Protein AF-A8GP10-F1 (afdb_monomer)

Solvent-accessible surface area (backbone atoms only — not comparable to full-atom values): 4581 Å² total; per-residue (Å²): 142,77,94,59,72,73,53,39,78,76,38,64,77,76,57,80,64,74,96,74,85,86,90,75,63,94,88,75,79,51,73,68,60,53,49,50,56,53,60,62,62,76,56,81,95,64,67,89,89,57,93,72,79,69,67,67,66,54,56,64,67,72,76,112

InterPro domains:
  IPR002686 Transposase IS200-like [PF01797] (2-41)
  IPR036515 Transposase IS200-like superfamily [G3DSA:3.30.70.1290] (1-43)
  IPR036515 Transposase IS200-like superfamily [SSF143422] (2-42)

Structure (mmCIF, N/CA/C/O backbone):
data_AF-A8GP10-F1
#
_entry.id   AF-A8GP10-F1
#
loop_
_atom_site.group_PDB
_atom_site.id
_atom_site.type_symbol
_atom_site.label_atom_id
_atom_site.label_alt_id
_atom_site.label_comp_id
_atom_site.label_asym_id
_atom_site.label_entity_id
_atom_site.label_seq_id
_atom_site.pdbx_PDB_ins_code
_atom_site.Cartn_x
_atom_site.Cartn_y
_atom_site.Cartn_z
_atom_site.occupancy
_atom_site.B_iso_or_equiv
_atom_site.auth_seq_id
_atom_site.auth_comp_id
_atom_site.auth_asym_id
_atom_site.auth_atom_id
_atom_site.pdbx_PDB_model_num
ATOM 1 N N . MET 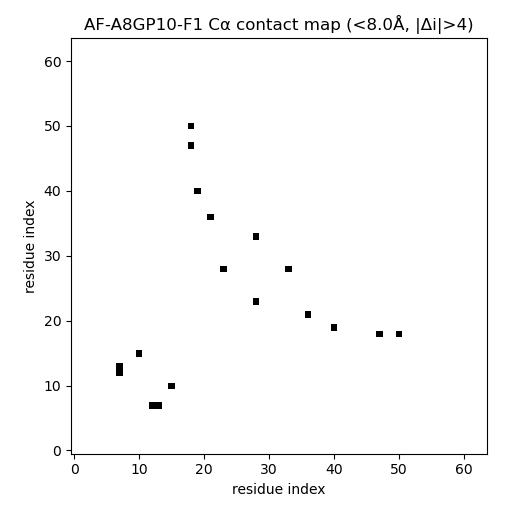A 1 1 ? 27.463 1.387 -1.910 1.00 49.00 1 MET A N 1
ATOM 2 C CA . MET A 1 1 ? 26.245 0.689 -1.448 1.00 49.00 1 MET A CA 1
ATOM 3 C C . MET A 1 1 ? 25.370 0.345 -2.652 1.00 49.00 1 MET A C 1
ATOM 5 O O . MET A 1 1 ? 24.564 1.170 -3.043 1.00 49.00 1 MET A O 1
ATOM 9 N N . GLN A 1 2 ? 25.543 -0.816 -3.284 1.00 58.34 2 GLN A N 1
ATOM 10 C CA . GLN A 1 2 ? 24.519 -1.430 -4.152 1.00 58.34 2 GLN A CA 1
ATOM 11 C C . GLN A 1 2 ? 24.743 -2.939 -4.088 1.00 58.34 2 GLN A C 1
ATOM 13 O O . GLN A 1 2 ? 25.381 -3.534 -4.947 1.00 58.34 2 GLN A O 1
ATOM 18 N N . GLU A 1 3 ? 24.319 -3.526 -2.976 1.00 65.06 3 GLU A N 1
ATOM 19 C CA . GLU A 1 3 ? 24.772 -4.851 -2.550 1.00 65.06 3 GLU A CA 1
ATOM 20 C C . GLU A 1 3 ? 24.041 -5.998 -3.279 1.00 65.06 3 GLU A C 1
ATOM 22 O O . GLU A 1 3 ? 24.497 -7.134 -3.243 1.00 65.06 3 GLU A O 1
ATOM 27 N N . PHE A 1 4 ? 22.969 -5.711 -4.041 1.00 73.19 4 PHE A N 1
ATOM 28 C CA . PHE A 1 4 ? 22.139 -6.745 -4.683 1.00 73.19 4 PHE A CA 1
ATOM 29 C C . PHE A 1 4 ? 21.548 -6.336 -6.049 1.00 73.19 4 PHE A C 1
ATOM 31 O O . PHE A 1 4 ? 20.334 -6.294 -6.244 1.00 73.19 4 PHE A O 1
ATOM 38 N N . THR A 1 5 ? 22.392 -6.052 -7.044 1.00 72.31 5 THR A N 1
ATOM 39 C CA . THR A 1 5 ? 21.948 -5.672 -8.405 1.00 72.31 5 THR A CA 1
ATOM 40 C C . THR A 1 5 ? 21.170 -6.768 -9.142 1.00 72.31 5 THR A C 1
ATOM 42 O O . THR A 1 5 ? 20.300 -6.452 -9.951 1.00 72.31 5 THR A O 1
ATOM 45 N N . TYR A 1 6 ? 21.420 -8.045 -8.842 1.00 73.69 6 TYR A N 1
ATOM 46 C CA . TYR A 1 6 ? 20.721 -9.176 -9.467 1.00 73.69 6 TYR A CA 1
ATOM 47 C C . TYR A 1 6 ? 19.254 -9.302 -9.023 1.00 73.69 6 TYR A C 1
ATOM 49 O O . TYR A 1 6 ? 18.417 -9.756 -9.802 1.00 73.69 6 TYR A O 1
ATOM 57 N N . LEU A 1 7 ? 18.916 -8.836 -7.815 1.00 73.44 7 LEU A N 1
ATOM 58 C CA . LEU A 1 7 ? 17.543 -8.862 -7.302 1.00 73.44 7 LEU A CA 1
ATOM 59 C C . LEU A 1 7 ? 16.622 -7.892 -8.054 1.00 73.44 7 LEU A C 1
ATOM 61 O O . LEU A 1 7 ? 15.423 -8.133 -8.135 1.00 73.44 7 LEU A O 1
ATOM 65 N N . ARG A 1 8 ? 17.170 -6.852 -8.696 1.00 66.94 8 ARG A N 1
ATOM 66 C CA . ARG A 1 8 ? 16.392 -5.879 -9.487 1.00 66.94 8 ARG A CA 1
ATOM 67 C C . ARG A 1 8 ? 15.707 -6.499 -10.705 1.00 66.94 8 ARG A C 1
ATOM 69 O O . ARG A 1 8 ? 14.669 -6.013 -11.136 1.00 66.94 8 ARG A O 1
ATOM 76 N N . LYS A 1 9 ? 16.286 -7.569 -11.265 1.00 68.94 9 LYS A N 1
ATOM 77 C CA . LYS A 1 9 ? 15.685 -8.315 -12.381 1.00 68.94 9 LYS A CA 1
ATOM 78 C C . LYS A 1 9 ? 14.537 -9.211 -11.910 1.00 68.94 9 LYS A C 1
ATOM 80 O O . LYS A 1 9 ? 13.625 -9.481 -12.681 1.00 68.94 9 LYS A O 1
ATOM 85 N N . GLN A 1 10 ? 14.602 -9.671 -10.661 1.00 70.44 10 GLN A N 1
ATOM 86 C CA . GLN A 1 10 ? 13.603 -10.553 -10.063 1.00 70.44 10 GLN A CA 1
ATOM 87 C C . GLN A 1 10 ? 12.433 -9.779 -9.445 1.00 70.44 10 GLN A C 1
ATOM 89 O O . GLN A 1 10 ? 11.304 -10.256 -9.476 1.00 70.44 10 GLN A O 1
ATOM 94 N N . TYR A 1 11 ? 12.691 -8.576 -8.936 1.00 64.56 11 TYR A N 1
ATOM 95 C CA . TYR A 1 11 ? 11.689 -7.711 -8.323 1.00 64.56 11 TYR A CA 1
ATOM 96 C C . TYR A 1 11 ? 11.495 -6.457 -9.168 1.00 64.56 11 TYR A C 1
ATOM 98 O O . TYR A 1 11 ? 12.287 -5.524 -9.064 1.00 64.56 11 TYR A O 1
ATOM 106 N N . TRP A 1 12 ? 10.468 -6.509 -10.022 1.00 67.44 12 TRP A N 1
ATOM 107 C CA . TRP A 1 12 ? 9.831 -5.460 -10.840 1.00 67.44 12 TRP A CA 1
ATOM 108 C C . TRP A 1 12 ? 10.529 -4.090 -10.942 1.00 67.44 12 TRP A C 1
ATOM 110 O O . TRP A 1 12 ? 9.902 -3.056 -10.759 1.00 67.44 12 TRP A O 1
ATOM 120 N N . GLY A 1 13 ? 11.831 -4.040 -11.234 1.00 65.06 13 GLY A N 1
ATOM 121 C CA . GLY A 1 13 ? 12.543 -2.792 -11.508 1.00 65.06 13 GLY A CA 1
ATOM 122 C C . GLY A 1 13 ? 12.520 -1.730 -10.398 1.00 65.06 13 GLY A C 1
ATOM 123 O O . GLY A 1 13 ? 12.698 -0.567 -10.734 1.00 65.06 13 GLY A O 1
ATOM 124 N N . ASN A 1 14 ? 12.387 -2.119 -9.119 1.00 65.06 14 ASN A N 1
ATOM 125 C CA . ASN A 1 14 ? 12.162 -1.276 -7.917 1.00 65.06 14 ASN A CA 1
ATOM 126 C C . ASN A 1 14 ? 10.689 -1.097 -7.488 1.00 65.06 14 ASN A C 1
ATOM 128 O O . ASN A 1 14 ? 10.445 -0.520 -6.431 1.00 65.06 14 ASN A O 1
ATOM 132 N N . HIS A 1 15 ? 9.717 -1.649 -8.214 1.00 70.50 15 HIS A N 1
ATOM 133 C CA . HIS A 1 15 ? 8.302 -1.632 -7.823 1.00 70.50 15 HIS A CA 1
ATOM 134 C C . HIS A 1 15 ? 7.949 -2.854 -6.969 1.00 70.50 15 HIS A C 1
ATOM 136 O O . HIS A 1 15 ? 7.207 -3.734 -7.387 1.00 70.50 15 HIS A O 1
ATOM 142 N N . PHE A 1 16 ? 8.543 -2.962 -5.779 1.00 73.25 16 PHE A N 1
ATOM 143 C CA . PHE A 1 16 ? 8.231 -4.072 -4.866 1.00 73.25 16 PHE A CA 1
ATOM 144 C C . PHE A 1 16 ? 6.898 -3.869 -4.128 1.00 73.25 16 PHE A C 1
ATOM 146 O O . PHE A 1 16 ? 6.223 -4.835 -3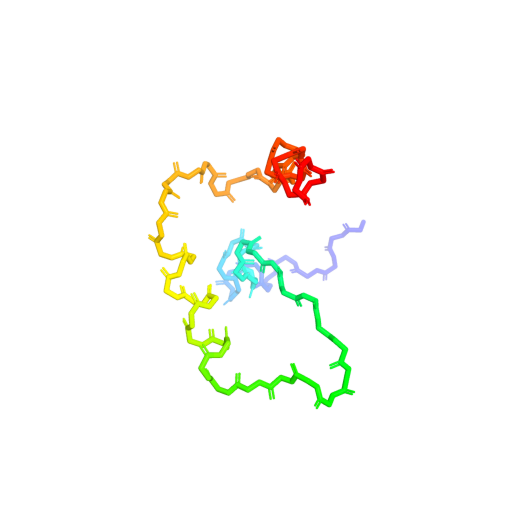.789 1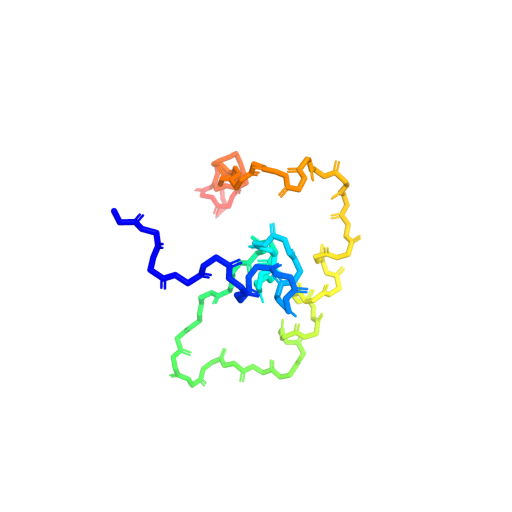.00 73.25 16 PHE A O 1
ATOM 153 N N . TRP A 1 17 ? 6.523 -2.612 -3.892 1.00 76.31 17 TRP A N 1
ATOM 154 C CA . TRP A 1 17 ? 5.307 -2.220 -3.185 1.00 76.31 17 TRP A CA 1
ATOM 155 C C . TRP A 1 17 ? 4.349 -1.490 -4.126 1.00 76.31 17 TRP A C 1
ATOM 157 O O . TRP A 1 17 ? 4.781 -0.886 -5.110 1.00 76.31 17 TRP A O 1
ATOM 167 N N . ALA A 1 18 ? 3.055 -1.522 -3.799 1.00 76.38 18 ALA A N 1
ATOM 168 C CA . ALA A 1 18 ? 2.080 -0.624 -4.410 1.00 76.38 18 ALA A CA 1
ATOM 169 C C . ALA A 1 18 ? 2.414 0.841 -4.070 1.00 76.38 18 ALA A C 1
ATOM 171 O O . ALA A 1 18 ? 3.116 1.118 -3.096 1.00 76.38 18 ALA A O 1
ATOM 172 N N . ARG A 1 19 ? 1.897 1.783 -4.866 1.00 75.56 19 ARG A N 1
ATOM 173 C CA . ARG A 1 19 ? 2.171 3.219 -4.689 1.00 75.56 19 ARG A CA 1
ATOM 174 C C . ARG A 1 19 ? 1.698 3.790 -3.347 1.00 75.56 19 ARG A C 1
ATOM 176 O O . ARG A 1 19 ? 2.342 4.682 -2.803 1.00 75.56 19 ARG A O 1
ATOM 183 N N . GLY A 1 20 ? 0.577 3.290 -2.830 1.00 78.19 20 GLY A N 1
ATOM 184 C CA . GLY A 1 20 ? -0.089 3.826 -1.646 1.00 78.19 20 GLY A CA 1
ATOM 185 C C . GLY A 1 20 ? 0.230 3.069 -0.360 1.00 78.19 20 GLY A C 1
ATOM 186 O O . GLY A 1 20 ? 0.577 1.887 -0.377 1.00 78.19 20 GLY A O 1
ATOM 187 N N . TYR A 1 21 ? 0.021 3.742 0.772 1.00 82.19 21 TYR A N 1
ATOM 188 C CA . TYR A 1 21 ? 0.036 3.144 2.104 1.00 82.19 21 TYR A CA 1
ATOM 189 C C . TYR A 1 21 ? -1.283 3.416 2.841 1.00 82.19 21 TYR A C 1
ATOM 191 O O . TYR A 1 21 ? -1.885 4.477 2.698 1.00 82.19 21 TYR A O 1
ATOM 199 N N . MET A 1 22 ? -1.695 2.470 3.684 1.00 83.88 22 MET A N 1
ATOM 200 C CA . MET A 1 22 ? -2.812 2.632 4.613 1.00 83.88 22 MET A CA 1
ATOM 201 C C . MET A 1 22 ? -2.285 2.490 6.042 1.00 83.88 22 MET A C 1
ATOM 203 O O . MET A 1 22 ? -1.575 1.532 6.349 1.00 83.88 22 MET A O 1
ATOM 207 N N . ALA A 1 23 ? -2.634 3.430 6.919 1.00 85.31 23 ALA A N 1
ATOM 208 C CA . ALA A 1 23 ? -2.295 3.381 8.337 1.00 85.31 23 ALA A CA 1
ATOM 209 C C . ALA A 1 23 ? -3.579 3.318 9.168 1.00 85.31 23 ALA A C 1
ATOM 211 O O . ALA A 1 23 ? -4.405 4.225 9.111 1.00 85.31 23 ALA A O 1
ATOM 212 N N . VAL A 1 24 ? -3.739 2.247 9.944 1.00 83.88 24 VAL A N 1
ATOM 213 C CA . VAL A 1 24 ? -4.899 2.029 10.819 1.00 83.88 24 VAL A CA 1
ATOM 214 C C . VAL A 1 24 ? -4.449 1.564 12.198 1.00 83.88 24 VAL A C 1
ATOM 216 O O . VAL A 1 24 ? -3.406 0.923 12.346 1.00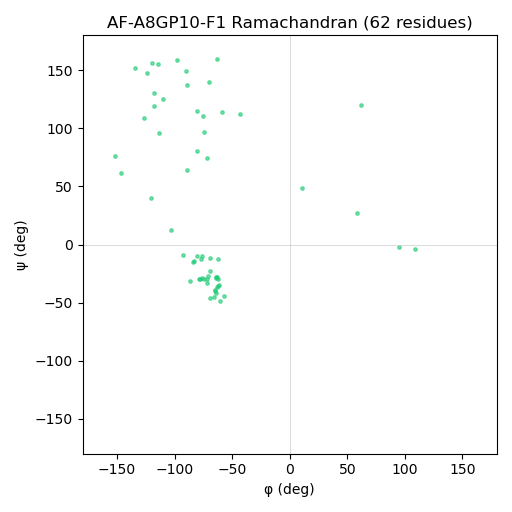 83.88 24 VAL A O 1
ATOM 219 N N . ASN A 1 25 ? -5.246 1.872 13.220 1.00 87.00 25 ASN A N 1
ATOM 220 C CA . ASN A 1 25 ? -4.992 1.392 14.574 1.00 87.00 25 ASN A CA 1
ATOM 221 C C . ASN A 1 25 ? -5.241 -0.120 14.655 1.00 87.00 25 ASN A C 1
ATOM 223 O O . ASN A 1 25 ? -6.214 -0.640 14.102 1.00 87.00 25 ASN A O 1
ATOM 227 N N . LEU A 1 26 ? -4.379 -0.819 15.393 1.00 78.12 26 LEU A N 1
ATOM 228 C CA . LEU A 1 26 ? -4.499 -2.255 15.623 1.00 78.12 26 LEU A CA 1
ATOM 229 C C . LEU A 1 26 ? -5.847 -2.567 16.299 1.00 78.12 26 LEU A C 1
ATOM 231 O O . LEU A 1 26 ? -6.078 -2.158 17.435 1.00 78.12 26 LEU A O 1
ATOM 235 N N . GLY A 1 27 ? -6.729 -3.277 15.592 1.00 79.38 27 GLY A N 1
ATOM 236 C CA . GLY A 1 27 ? -8.060 -3.666 16.079 1.00 79.38 27 GLY A CA 1
ATOM 237 C C . GLY A 1 27 ? -9.247 -2.950 15.424 1.00 79.38 27 GLY A C 1
ATOM 238 O O . GLY A 1 27 ? -10.378 -3.323 15.708 1.00 79.38 27 GLY A O 1
ATOM 239 N N . ASN A 1 28 ? -9.014 -1.979 14.533 1.00 77.62 28 ASN A N 1
ATOM 240 C CA . ASN A 1 28 ? -10.067 -1.296 13.765 1.00 77.62 28 ASN A CA 1
ATOM 241 C C . ASN A 1 28 ? -9.876 -1.471 12.247 1.00 77.62 28 ASN A C 1
ATOM 243 O O . ASN A 1 28 ? -10.007 -0.517 11.485 1.00 77.62 28 ASN A O 1
ATOM 247 N N . ILE A 1 29 ? -9.481 -2.673 11.822 1.00 85.44 29 ILE A N 1
ATOM 248 C CA . ILE A 1 29 ? -9.356 -3.033 10.408 1.00 85.44 29 ILE A CA 1
ATOM 249 C C . ILE A 1 29 ? -10.457 -4.035 10.061 1.00 85.44 29 ILE A C 1
ATOM 251 O O . ILE A 1 29 ? -10.590 -5.056 10.737 1.00 85.44 29 ILE A O 1
ATOM 255 N N . THR A 1 30 ? -11.256 -3.725 9.042 1.00 89.19 30 THR A N 1
ATOM 256 C CA . THR A 1 30 ? -12.291 -4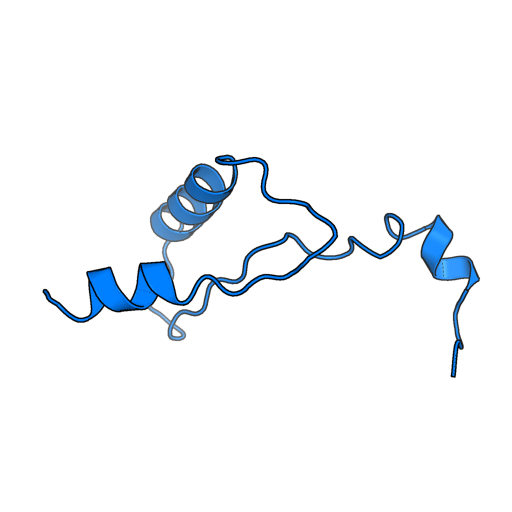.622 8.507 1.00 89.19 30 THR A CA 1
ATOM 257 C C . THR A 1 30 ? -12.009 -4.920 7.038 1.00 89.19 30 THR A C 1
ATOM 259 O O . THR A 1 30 ? -11.317 -4.147 6.369 1.00 89.19 30 THR A O 1
ATOM 262 N N . ASP A 1 31 ? -12.523 -6.041 6.531 1.00 88.56 31 ASP A N 1
ATOM 263 C CA . ASP A 1 31 ? -12.310 -6.441 5.135 1.00 88.56 31 ASP A CA 1
ATOM 264 C C . ASP A 1 31 ? -12.900 -5.418 4.156 1.00 88.56 31 ASP A C 1
ATOM 266 O O . ASP A 1 31 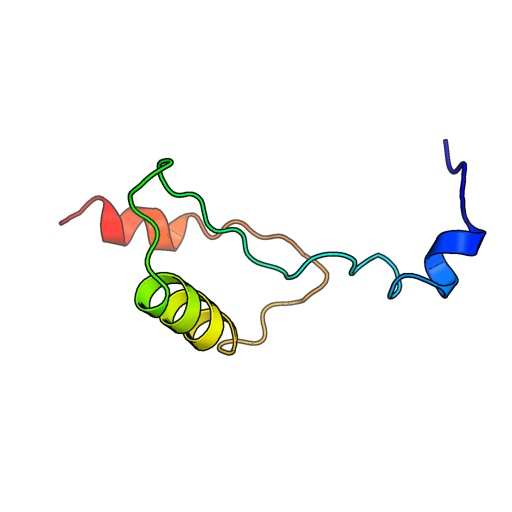? -12.296 -5.130 3.126 1.00 88.56 31 ASP A O 1
ATOM 270 N N . GLU A 1 32 ? -14.030 -4.799 4.503 1.00 90.25 32 GLU A N 1
ATOM 271 C CA . GLU A 1 32 ? -14.679 -3.778 3.677 1.00 90.25 32 GLU A CA 1
ATOM 272 C C . GLU A 1 32 ? -13.805 -2.525 3.547 1.00 90.25 32 GLU A C 1
ATOM 274 O O . GLU A 1 32 ? -13.703 -1.956 2.463 1.00 90.25 32 GLU A O 1
ATOM 279 N N . MET A 1 33 ? -13.124 -2.125 4.628 1.00 88.44 33 MET A N 1
ATOM 280 C CA . MET A 1 33 ? -12.185 -0.999 4.596 1.00 88.44 33 MET A CA 1
ATOM 281 C C . MET A 1 33 ? -10.984 -1.291 3.692 1.00 88.44 33 MET A C 1
ATOM 283 O O . MET A 1 33 ? -10.526 -0.405 2.974 1.00 88.44 33 MET A O 1
ATOM 287 N N . ILE A 1 34 ? -10.470 -2.526 3.722 1.00 87.56 34 ILE A N 1
ATOM 288 C CA . ILE A 1 34 ? -9.356 -2.943 2.861 1.00 87.56 34 ILE A CA 1
ATOM 289 C C . ILE A 1 34 ? -9.795 -2.941 1.394 1.00 87.56 34 ILE A C 1
ATOM 291 O O . ILE A 1 34 ? -9.064 -2.430 0.551 1.00 87.56 34 ILE A O 1
ATOM 295 N N . GLN A 1 35 ? -10.974 -3.493 1.091 1.00 89.44 35 GLN A N 1
ATOM 296 C CA . GLN A 1 35 ? -11.514 -3.529 -0.270 1.00 89.44 35 GLN A CA 1
ATOM 297 C C . GLN A 1 35 ? -11.718 -2.126 -0.828 1.00 89.44 35 GLN A C 1
ATOM 299 O O . GLN A 1 35 ? -11.203 -1.824 -1.898 1.00 89.44 35 GLN A O 1
ATOM 304 N N . GLN A 1 36 ? -12.363 -1.246 -0.060 1.00 88.75 36 GLN A N 1
ATOM 305 C CA . GLN A 1 36 ? -12.551 0.142 -0.462 1.00 88.75 36 GLN A CA 1
ATOM 306 C C . GLN A 1 36 ? -11.211 0.840 -0.738 1.00 88.75 36 GLN A C 1
ATOM 308 O O . GLN A 1 36 ? -11.069 1.508 -1.759 1.00 88.75 36 GLN A O 1
ATOM 313 N N . TYR A 1 37 ? -10.209 0.646 0.128 1.00 86.81 37 TYR A N 1
ATOM 314 C CA . TYR A 1 37 ? -8.878 1.215 -0.081 1.00 86.81 37 TYR A CA 1
ATOM 315 C C . TYR A 1 37 ? -8.199 0.676 -1.351 1.00 86.81 37 TYR A C 1
ATOM 317 O O . TYR A 1 37 ? -7.495 1.422 -2.024 1.00 86.81 37 TYR A O 1
ATOM 325 N N . ILE A 1 38 ? -8.388 -0.600 -1.700 1.00 87.31 38 ILE A N 1
ATOM 326 C CA . ILE A 1 38 ? -7.851 -1.173 -2.944 1.00 87.31 38 ILE A CA 1
ATOM 327 C C . ILE A 1 38 ? -8.575 -0.591 -4.166 1.00 87.31 38 ILE A C 1
ATOM 329 O O . ILE A 1 38 ? -7.906 -0.177 -5.110 1.00 87.31 38 ILE A O 1
ATOM 333 N N . ASP A 1 39 ? -9.906 -0.513 -4.133 1.00 88.19 39 ASP A N 1
ATOM 334 C CA . ASP A 1 39 ? -10.725 -0.027 -5.251 1.00 88.19 39 ASP A CA 1
ATOM 335 C C . ASP A 1 3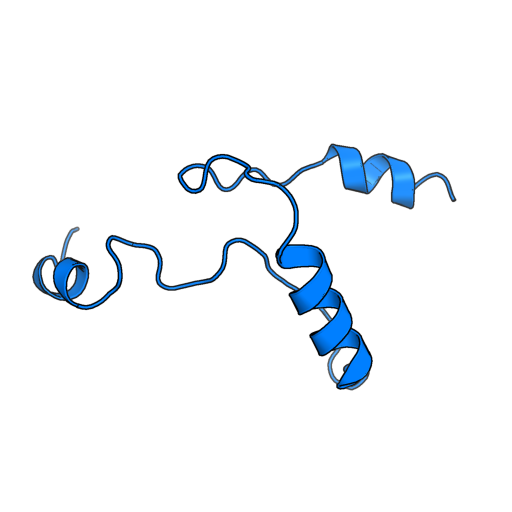9 ? -10.445 1.455 -5.560 1.00 88.19 39 ASP A C 1
ATOM 337 O O . ASP A 1 39 ? -10.298 1.846 -6.718 1.00 88.19 39 ASP A O 1
ATOM 341 N N . GLU A 1 40 ? -10.300 2.288 -4.524 1.00 83.44 40 GLU A N 1
ATOM 342 C CA . GLU A 1 40 ? -9.929 3.704 -4.662 1.00 83.44 40 GLU A CA 1
ATOM 343 C C . GLU A 1 40 ? -8.540 3.877 -5.290 1.00 83.44 40 GLU A C 1
ATOM 345 O O . GLU A 1 40 ? -8.287 4.853 -5.999 1.00 83.44 40 GLU A O 1
ATOM 350 N N . GLN A 1 41 ? -7.644 2.912 -5.075 1.00 77.38 41 GLN A N 1
ATOM 351 C CA . GLN A 1 41 ? -6.297 2.939 -5.628 1.00 77.38 41 GLN A CA 1
ATOM 352 C C . GLN A 1 41 ? -6.251 2.566 -7.106 1.00 77.38 41 GLN A C 1
ATOM 354 O O . GLN A 1 41 ? -5.216 2.806 -7.711 1.00 77.38 41 GLN A O 1
ATOM 359 N N . GLU A 1 42 ? -7.300 2.019 -7.724 1.00 71.12 42 GLU A N 1
ATOM 360 C CA . GLU A 1 42 ? -7.303 1.735 -9.170 1.00 71.12 42 GLU A CA 1
ATOM 361 C C . GLU A 1 42 ? -7.491 3.003 -10.034 1.00 71.12 42 GLU A C 1
ATOM 363 O O . GLU A 1 42 ? -7.291 2.964 -11.251 1.00 71.12 42 GLU A O 1
ATOM 368 N N . GLY A 1 43 ? -7.822 4.143 -9.414 1.00 70.19 43 GLY A N 1
ATOM 369 C CA . GLY A 1 43 ? -8.018 5.441 -10.064 1.00 70.19 43 GLY A CA 1
ATOM 370 C C . GLY A 1 43 ? -6.758 6.315 -10.174 1.00 70.19 43 GLY A C 1
ATOM 371 O O . GLY A 1 43 ? -5.880 6.2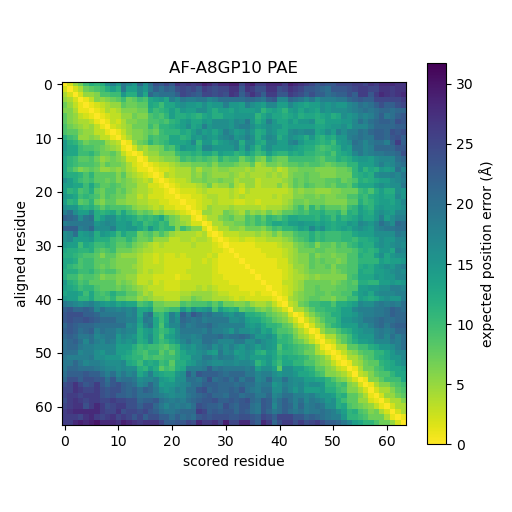82 -9.323 1.00 70.19 43 GLY A O 1
ATOM 372 N N . GLU A 1 44 ? -6.730 7.118 -11.244 1.00 59.88 44 GLU A N 1
ATOM 373 C CA . GLU A 1 44 ? -5.736 8.128 -11.661 1.00 59.88 44 GLU A CA 1
ATOM 374 C C . GLU A 1 44 ? -4.290 7.669 -11.956 1.00 59.88 44 GLU A C 1
ATOM 376 O O . GLU A 1 44 ? -3.535 7.182 -11.118 1.00 59.88 44 GLU A O 1
ATOM 381 N N . THR A 1 45 ? -3.865 7.907 -13.204 1.00 57.28 45 THR A N 1
ATOM 382 C CA . THR A 1 45 ? -2.498 7.684 -13.692 1.00 57.28 45 THR A CA 1
ATOM 383 C C . THR A 1 45 ? -1.595 8.846 -13.283 1.00 57.28 45 THR A C 1
ATOM 385 O O . THR A 1 45 ? -1.334 9.760 -14.070 1.00 57.28 45 THR A O 1
ATOM 388 N N . ILE A 1 46 ? -1.133 8.837 -12.040 1.00 58.91 46 ILE A N 1
ATOM 389 C CA . ILE A 1 46 ? -0.079 9.743 -11.580 1.00 58.91 46 ILE A CA 1
ATOM 390 C C . ILE A 1 46 ? 1.255 9.037 -11.840 1.00 58.91 46 ILE A C 1
ATOM 392 O O . ILE A 1 46 ? 1.354 7.832 -11.645 1.00 58.91 46 ILE A O 1
ATOM 396 N N . ASN A 1 47 ? 2.253 9.763 -12.351 1.00 59.81 47 ASN A N 1
ATOM 397 C CA . ASN A 1 47 ? 3.563 9.221 -12.737 1.00 59.81 47 ASN A CA 1
ATOM 398 C C . ASN A 1 47 ? 4.112 8.232 -11.682 1.00 59.81 47 ASN A C 1
ATOM 400 O O . ASN A 1 47 ? 4.487 8.657 -10.589 1.00 59.81 47 ASN A O 1
ATOM 404 N N . ASP A 1 48 ? 4.198 6.942 -12.032 1.00 58.69 48 ASP A N 1
ATOM 405 C CA . ASP A 1 48 ? 4.606 5.843 -11.133 1.00 58.69 48 ASP A CA 1
ATOM 406 C C . ASP A 1 48 ? 6.048 5.982 -10.601 1.00 58.69 48 ASP A C 1
ATOM 408 O O . ASP A 1 48 ? 6.453 5.291 -9.663 1.00 58.69 48 ASP A O 1
ATOM 412 N N . ASP A 1 49 ? 6.826 6.891 -11.191 1.00 61.91 49 ASP A N 1
ATOM 413 C CA . ASP A 1 49 ? 8.220 7.156 -10.844 1.00 61.91 49 ASP A CA 1
ATOM 414 C C . ASP A 1 49 ? 8.380 8.107 -9.643 1.00 61.91 49 ASP A C 1
ATOM 416 O O . ASP A 1 49 ? 9.479 8.225 -9.090 1.00 61.91 49 ASP A O 1
ATOM 420 N N . LEU A 1 50 ? 7.315 8.807 -9.229 1.00 60.56 50 LEU A N 1
ATOM 421 C CA . LEU A 1 50 ? 7.389 9.845 -8.203 1.00 60.56 50 LEU A CA 1
ATOM 422 C C . LEU A 1 50 ? 6.380 9.589 -7.075 1.00 60.56 50 LEU A C 1
ATOM 424 O O . LEU A 1 50 ? 5.181 9.798 -7.229 1.00 60.56 50 LEU A O 1
ATOM 428 N N . PHE A 1 51 ? 6.887 9.201 -5.901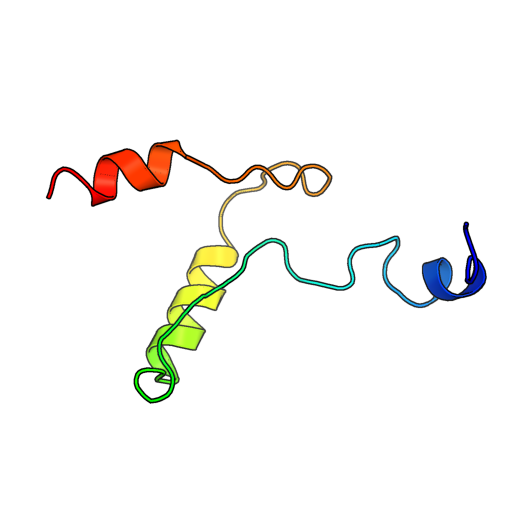 1.00 61.22 51 PHE A N 1
ATOM 429 C CA . PHE A 1 51 ? 6.105 9.102 -4.662 1.00 61.22 51 PHE A CA 1
ATOM 430 C C . PHE A 1 51 ? 5.762 10.502 -4.131 1.00 61.22 51 PHE A C 1
ATOM 432 O O . PHE A 1 51 ? 6.373 10.997 -3.181 1.00 61.22 51 PHE A O 1
ATOM 439 N N . LEU A 1 52 ? 4.811 11.174 -4.776 1.00 62.69 52 LEU A N 1
ATOM 440 C CA . LEU A 1 52 ? 4.256 12.428 -4.287 1.00 62.69 52 LEU A CA 1
ATOM 441 C C . LEU A 1 52 ? 3.218 12.126 -3.207 1.00 62.69 52 LEU A C 1
ATOM 443 O O . LEU A 1 52 ? 2.177 11.537 -3.477 1.00 62.69 52 LEU A O 1
ATOM 447 N N . ILE A 1 53 ? 3.503 12.551 -1.977 1.00 61.66 53 ILE A N 1
ATOM 448 C CA . ILE A 1 53 ? 2.477 12.634 -0.938 1.00 61.66 53 ILE A CA 1
ATOM 449 C C . ILE A 1 53 ? 1.634 13.861 -1.277 1.00 61.66 53 ILE A C 1
ATOM 451 O O . ILE A 1 53 ? 2.129 14.988 -1.209 1.00 61.66 53 ILE A O 1
ATOM 455 N N . ASP A 1 54 ? 0.386 13.651 -1.688 1.00 60.44 54 ASP A N 1
ATOM 456 C CA . ASP A 1 54 ? -0.514 14.755 -1.997 1.00 60.44 54 ASP A CA 1
ATOM 457 C C . ASP A 1 54 ? -1.000 15.436 -0.709 1.00 60.44 54 ASP A C 1
ATOM 459 O O . ASP A 1 54 ? -1.957 15.011 -0.058 1.00 60.44 54 ASP A O 1
ATOM 463 N N . TYR A 1 55 ? -0.327 16.526 -0.342 1.00 63.25 55 TYR A N 1
ATOM 464 C CA . TYR A 1 55 ? -0.689 17.355 0.805 1.00 63.25 55 TYR A CA 1
ATOM 465 C C . TYR A 1 55 ? -1.997 18.143 0.600 1.00 63.25 55 TYR A C 1
ATOM 467 O O . TYR A 1 55 ? -2.509 18.700 1.570 1.00 63.25 55 TYR A O 1
ATOM 475 N N . THR A 1 56 ? -2.549 18.206 -0.620 1.00 57.38 56 THR A N 1
ATOM 476 C CA . THR A 1 56 ? -3.800 18.941 -0.890 1.00 57.38 56 THR A CA 1
ATOM 477 C C . THR A 1 56 ? -5.047 18.161 -0.469 1.00 57.38 56 THR A C 1
ATOM 479 O O . THR A 1 56 ? -5.994 18.755 0.043 1.00 57.38 56 THR A O 1
ATOM 482 N N . SER A 1 57 ? -5.008 16.826 -0.506 1.00 54.91 57 SER A N 1
ATOM 483 C CA . SER A 1 57 ? -6.063 15.975 0.076 1.00 54.91 57 SER A CA 1
ATOM 484 C C . SER A 1 57 ? -6.192 16.118 1.606 1.00 54.91 57 SER A C 1
ATOM 486 O O . SER A 1 57 ? -7.280 15.983 2.170 1.00 54.91 57 SER A O 1
ATOM 488 N N . LEU A 1 58 ? -5.098 16.466 2.296 1.00 53.19 58 LEU A N 1
ATOM 489 C CA . LEU A 1 58 ? -5.089 16.722 3.740 1.00 53.19 58 LEU A CA 1
ATOM 490 C C . LEU A 1 58 ? -5.780 18.042 4.111 1.00 53.19 58 LEU A C 1
ATOM 492 O O . LEU A 1 58 ? -6.347 18.126 5.200 1.00 53.19 58 LEU A O 1
ATOM 496 N N . SER A 1 59 ? -5.776 19.061 3.238 1.00 53.66 59 SER A N 1
ATOM 497 C CA . SER A 1 59 ? -6.463 20.329 3.535 1.00 53.66 59 SER A CA 1
ATOM 498 C C . SER A 1 59 ? -7.985 20.210 3.482 1.00 53.66 59 SER A C 1
ATOM 500 O O . SER A 1 59 ? -8.664 20.840 4.293 1.00 53.66 59 SER A O 1
ATOM 502 N N . ASP A 1 60 ? -8.521 19.353 2.611 1.00 50.19 60 ASP A N 1
ATOM 503 C CA . ASP A 1 60 ? -9.969 19.142 2.501 1.00 50.19 60 ASP A CA 1
ATOM 504 C C . ASP A 1 60 ? -10.532 18.325 3.671 1.00 50.19 60 ASP A C 1
ATOM 506 O O . ASP A 1 60 ? -11.671 18.538 4.093 1.00 50.19 60 ASP A O 1
ATOM 510 N N . SER A 1 61 ? -9.722 17.434 4.252 1.00 50.59 61 SER A N 1
ATOM 511 C CA . SER A 1 61 ? -10.125 16.630 5.411 1.00 50.59 61 SER A CA 1
ATOM 512 C C . SER A 1 61 ? -9.949 17.344 6.758 1.00 50.59 61 SER A C 1
ATOM 514 O O . SER A 1 61 ? -10.503 16.879 7.749 1.00 50.59 61 SER A O 1
ATOM 516 N N . LEU A 1 62 ? -9.199 18.454 6.815 1.00 52.19 62 LEU A N 1
ATOM 517 C CA . LEU A 1 62 ? -9.008 19.274 8.025 1.00 52.19 62 LEU A CA 1
ATOM 518 C C . LEU A 1 62 ? -10.016 20.432 8.145 1.00 52.19 62 LEU A C 1
ATOM 520 O O . LEU A 1 62 ? -10.057 21.093 9.182 1.00 52.19 62 LEU A O 1
ATOM 524 N N . CYS A 1 63 ? -10.813 20.692 7.102 1.00 44.31 63 CYS A N 1
ATOM 525 C CA . CYS A 1 63 ? -11.827 21.754 7.077 1.00 44.31 63 CYS A CA 1
ATOM 526 C C . CYS A 1 63 ? -13.275 21.239 7.253 1.00 44.31 63 CYS A C 1
ATOM 528 O O . CYS A 1 63 ? -14.231 21.986 7.044 1.00 44.31 63 CYS A O 1
ATOM 530 N N . LYS A 1 64 ? -13.453 19.979 7.661 1.00 38.47 64 LYS A N 1
ATOM 531 C CA . LYS A 1 64 ? -14.729 19.422 8.138 1.00 38.47 64 LYS A CA 1
ATOM 532 C C . LYS A 1 64 ? -14.587 18.982 9.587 1.00 38.47 64 LYS A C 1
ATOM 534 O O . LYS A 1 64 ? -15.578 19.159 10.327 1.00 38.47 64 LYS A O 1
#

pLDDT: mean 70.22, std 13.03, range [38.47, 90.25]

Radius of gyration: 16.05 Å; Cα contacts (8 Å, |Δi|>4): 9; chains: 1; bounding box: 41×32×30 Å

Secondary structure (DSSP, 8-state):
----TTHHHHTGGG--S-S------TT---HHHHHHHHHHTTS----TT-----HHHHHHHS--

Foldseek 3Di:
DCPCPPVCVVQPNPPNDQLDDDDDDPPPDDPVVVVVVVVVSVDDDDPPVDSDPPCVVVVVVVVD

Organism: Rickettsia akari (strain Hartford) (NCBI:txid293614)

Sequence (64 aa):
MQEFTYLRKQYWGNHFWARGYMAVNLGNITDEMIQQYIDEQEGETINDDLFLIDYTSLSDSLCK

Mean predicted aligned error: 12.07 Å